Protein AF-A0A920G7X8-F1 (afdb_monomer_lite)

Radius of gyration: 12.99 Å; chains: 1; bounding box: 34×22×31 Å

Sequence (67 aa):
MSLVDLTFTASRSTSVDEINAIMLKAAEADTAGVLGYNAQPLVSIDFNHNRFSSNFDANHTRVQESW

pLDDT: mean 95.17, std 5.87, range [61.66, 98.5]

Secondary structure (DSSP, 8-state):
----------SS---HHHHHHHHHHHHHH-SSS-EEEE-S---TTTTTT---SEEEEGGG-------

Structure (mmCIF, N/CA/C/O backbone):
data_AF-A0A920G7X8-F1
#
_entry.id   AF-A0A920G7X8-F1
#
loop_
_atom_site.group_PDB
_atom_site.id
_atom_site.type_symbol
_atom_site.label_atom_id
_atom_site.label_alt_id
_atom_site.label_comp_id
_atom_site.label_asym_id
_atom_site.label_entity_id
_atom_site.label_seq_id
_atom_site.pdbx_PDB_ins_code
_atom_site.Cartn_x
_atom_site.Cartn_y
_atom_site.Cartn_z
_atom_site.occupancy
_atom_site.B_iso_or_equiv
_atom_site.auth_seq_id
_atom_site.auth_comp_id
_atom_site.auth_asym_id
_atom_site.auth_atom_id
_atom_site.pdbx_PDB_model_num
ATOM 1 N N . MET A 1 1 ? 12.107 10.465 -6.059 1.00 77.88 1 MET A N 1
ATOM 2 C CA . MET A 1 1 ? 10.950 9.794 -5.436 1.00 77.88 1 MET A CA 1
ATOM 3 C C . MET A 1 1 ? 10.063 10.826 -4.751 1.00 77.88 1 MET A C 1
ATOM 5 O O . MET A 1 1 ? 10.599 11.776 -4.194 1.00 77.88 1 MET A O 1
ATOM 9 N N . SER A 1 2 ? 8.744 10.642 -4.796 1.00 93.75 2 SER A N 1
ATOM 10 C CA . SER A 1 2 ? 7.742 11.399 -4.032 1.00 93.75 2 SER A CA 1
ATOM 11 C C . SER A 1 2 ? 6.928 10.444 -3.148 1.00 93.75 2 SER A C 1
ATOM 13 O O . SER A 1 2 ? 6.949 9.236 -3.375 1.00 93.75 2 SER A O 1
ATOM 15 N N . LEU A 1 3 ? 6.230 10.979 -2.143 1.00 94.94 3 LEU A N 1
ATOM 16 C CA . LEU A 1 3 ? 5.338 10.232 -1.252 1.00 94.94 3 LEU A CA 1
ATOM 17 C C . LEU A 1 3 ? 3.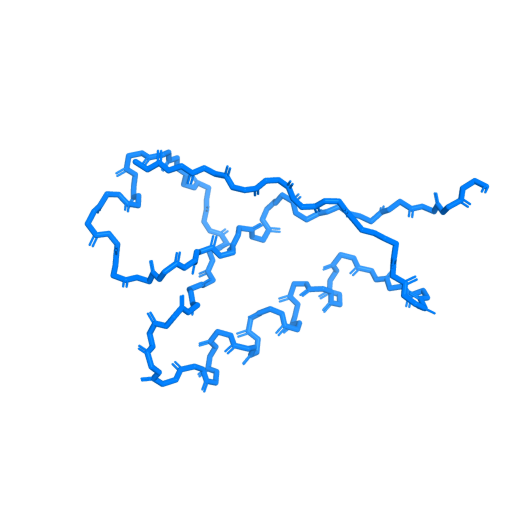938 10.846 -1.315 1.00 94.94 3 LEU A C 1
ATOM 19 O O . LEU A 1 3 ? 3.804 12.070 -1.314 1.00 94.94 3 LEU A O 1
ATOM 23 N N . VAL A 1 4 ? 2.915 9.996 -1.361 1.00 97.50 4 VAL A N 1
ATOM 24 C CA . VAL A 1 4 ? 1.515 10.408 -1.232 1.00 97.50 4 VAL A CA 1
ATOM 25 C C . VAL A 1 4 ? 1.046 10.081 0.179 1.00 97.50 4 VAL A C 1
ATOM 27 O O . VAL A 1 4 ? 1.160 8.938 0.610 1.00 97.50 4 VAL A O 1
ATOM 30 N N . ASP A 1 5 ? 0.497 11.081 0.863 1.00 97.25 5 ASP A N 1
ATOM 31 C CA . ASP A 1 5 ? -0.249 10.910 2.109 1.00 97.25 5 ASP A CA 1
ATOM 32 C C . ASP A 1 5 ? -1.745 11.075 1.800 1.00 97.25 5 ASP A C 1
ATOM 34 O O . ASP A 1 5 ? -2.196 12.161 1.425 1.00 97.25 5 ASP A O 1
ATOM 38 N N . LEU A 1 6 ? -2.496 9.970 1.856 1.00 97.19 6 LEU A N 1
ATOM 39 C CA . LEU A 1 6 ? -3.916 9.919 1.506 1.00 97.19 6 LEU A CA 1
ATOM 40 C C . LEU A 1 6 ? -4.764 9.783 2.770 1.00 97.19 6 LEU A C 1
ATOM 42 O O . LEU A 1 6 ? -4.792 8.732 3.404 1.00 97.19 6 LEU A O 1
ATOM 46 N N . THR A 1 7 ? -5.538 10.824 3.068 1.00 96.44 7 THR A N 1
ATOM 47 C CA . THR A 1 7 ? -6.569 10.796 4.112 1.00 96.44 7 THR A CA 1
ATOM 48 C C . THR A 1 7 ? -7.954 10.730 3.474 1.00 96.44 7 THR A C 1
ATOM 50 O O . THR A 1 7 ? -8.271 11.523 2.588 1.00 96.44 7 THR A O 1
ATOM 53 N N . PHE A 1 8 ? -8.791 9.795 3.928 1.00 95.56 8 PHE A N 1
ATOM 54 C CA . PHE A 1 8 ? -10.171 9.640 3.465 1.00 95.56 8 PHE A CA 1
ATOM 55 C C . PHE A 1 8 ? -11.074 9.089 4.576 1.00 95.56 8 PHE A C 1
ATOM 57 O O . PHE A 1 8 ? -10.599 8.447 5.512 1.00 95.56 8 PHE A O 1
ATOM 64 N N . THR A 1 9 ? -12.384 9.302 4.443 1.00 96.06 9 THR A N 1
ATOM 65 C CA . THR A 1 9 ? -13.394 8.675 5.305 1.00 96.06 9 THR A CA 1
ATOM 66 C C . THR A 1 9 ? -13.868 7.381 4.657 1.00 96.06 9 THR A C 1
ATOM 68 O O . THR A 1 9 ? -14.435 7.399 3.562 1.00 96.06 9 THR A O 1
ATOM 71 N N . ALA A 1 10 ? -13.642 6.248 5.321 1.00 95.12 10 ALA A N 1
ATOM 72 C CA . ALA A 1 10 ? -14.152 4.966 4.853 1.00 95.12 10 ALA A CA 1
ATOM 73 C C . ALA A 1 10 ? -15.689 4.932 4.924 1.00 95.12 10 ALA A C 1
ATOM 75 O O . ALA A 1 10 ? -16.294 5.450 5.858 1.00 95.12 10 ALA A O 1
ATOM 76 N N . SER A 1 11 ? -16.333 4.287 3.948 1.00 95.25 11 SER A N 1
ATOM 77 C CA . SER A 1 11 ? -17.801 4.162 3.899 1.00 95.25 11 SER A CA 1
ATOM 78 C C . SER A 1 11 ? -18.377 3.223 4.964 1.00 95.25 11 SER A C 1
ATOM 80 O O . SER A 1 11 ? -19.589 3.182 5.168 1.00 95.25 11 SER A O 1
ATOM 82 N N . ARG A 1 12 ? -17.514 2.448 5.624 1.00 95.19 12 ARG A N 1
ATOM 83 C CA . ARG A 1 12 ? -17.830 1.529 6.715 1.00 95.19 12 ARG A CA 1
ATOM 84 C C . ARG A 1 12 ? -16.649 1.440 7.674 1.00 95.19 12 ARG A C 1
ATOM 86 O O . ARG A 1 12 ? -15.524 1.767 7.298 1.00 95.19 12 ARG A O 1
ATOM 93 N N . SER A 1 13 ? -16.899 0.921 8.872 1.00 95.38 13 SER A N 1
ATOM 94 C CA . SER A 1 13 ? -15.841 0.570 9.820 1.00 95.38 13 SER A CA 1
ATOM 95 C C . SER A 1 13 ? -14.832 -0.394 9.182 1.00 95.38 13 SER A C 1
ATOM 97 O O . SER A 1 13 ? -15.207 -1.309 8.440 1.00 95.38 13 SER A O 1
ATOM 99 N N . THR A 1 14 ? -13.555 -0.151 9.464 1.00 96.00 14 THR A N 1
ATOM 100 C CA . THR A 1 14 ? -12.403 -0.905 8.954 1.00 96.00 14 THR A CA 1
ATOM 101 C C . THR A 1 14 ? -11.286 -0.904 10.002 1.00 96.00 14 THR A C 1
ATOM 103 O O . THR A 1 14 ? -11.388 -0.213 11.018 1.00 96.00 14 THR A O 1
ATOM 106 N N . SER A 1 15 ? -10.220 -1.664 9.769 1.00 97.31 15 SER A N 1
ATOM 107 C CA . SER A 1 15 ? -9.019 -1.708 10.607 1.00 97.31 15 SER A CA 1
ATOM 108 C C . SER A 1 15 ? -7.744 -1.560 9.772 1.00 97.31 15 SER A C 1
ATOM 110 O O . SER A 1 15 ? -7.762 -1.688 8.548 1.00 97.31 15 SER A O 1
ATOM 112 N N . VAL A 1 16 ? -6.614 -1.298 10.435 1.00 97.75 16 VAL A N 1
ATOM 113 C CA . VAL A 1 16 ? -5.296 -1.255 9.776 1.00 97.75 16 VAL A CA 1
ATOM 114 C C . VAL A 1 16 ? -4.992 -2.582 9.074 1.00 97.75 16 VAL A C 1
ATOM 116 O O . VAL A 1 16 ? -4.587 -2.578 7.913 1.00 97.75 16 VAL A O 1
ATOM 119 N N . ASP A 1 17 ? -5.253 -3.707 9.747 1.00 98.06 17 ASP A N 1
ATOM 120 C CA . ASP A 1 17 ? -5.023 -5.046 9.196 1.00 98.06 17 ASP A CA 1
ATOM 121 C C . ASP A 1 17 ? -5.880 -5.307 7.955 1.00 98.06 17 ASP A C 1
ATOM 123 O O . ASP A 1 17 ? -5.395 -5.860 6.969 1.00 98.06 17 ASP A O 1
ATOM 127 N N . GLU A 1 18 ? -7.143 -4.870 7.976 1.00 98.06 18 GLU A N 1
ATOM 128 C CA . GLU A 1 18 ? -8.047 -5.012 6.837 1.00 98.06 18 GLU A CA 1
ATOM 129 C C . GLU A 1 18 ? -7.546 -4.220 5.621 1.00 98.06 18 GLU A C 1
ATOM 131 O O . GLU A 1 18 ? -7.467 -4.769 4.520 1.00 98.06 18 GLU A O 1
ATOM 136 N N . ILE A 1 19 ? -7.167 -2.951 5.810 1.00 98.06 19 ILE A N 1
ATOM 137 C CA . ILE A 1 19 ? -6.640 -2.109 4.728 1.00 98.06 19 ILE A CA 1
ATOM 138 C C . ILE A 1 19 ? -5.353 -2.706 4.154 1.00 98.06 19 ILE A C 1
ATOM 140 O O . ILE A 1 19 ? -5.234 -2.853 2.936 1.00 98.06 19 ILE A O 1
ATOM 144 N N . ASN A 1 20 ? -4.415 -3.104 5.015 1.00 98.50 20 ASN A N 1
ATOM 145 C CA . ASN A 1 20 ? -3.151 -3.692 4.582 1.00 98.50 20 ASN A CA 1
ATOM 146 C C . ASN A 1 20 ? -3.372 -5.001 3.808 1.00 98.50 20 ASN A C 1
ATOM 148 O O . ASN A 1 20 ? -2.768 -5.193 2.753 1.00 98.50 20 ASN A O 1
ATOM 152 N N . ALA A 1 21 ? -4.281 -5.868 4.267 1.00 98.50 21 ALA A N 1
ATOM 153 C CA . ALA A 1 21 ? -4.610 -7.115 3.578 1.00 98.50 21 ALA A CA 1
ATOM 154 C C . ALA A 1 21 ? -5.248 -6.878 2.198 1.00 98.50 21 ALA A C 1
ATOM 156 O O . ALA A 1 21 ? -4.920 -7.577 1.237 1.00 98.50 21 ALA A O 1
ATOM 157 N N . ILE A 1 22 ? -6.135 -5.883 2.076 1.00 98.19 22 ILE A N 1
ATOM 158 C CA . ILE A 1 22 ? -6.740 -5.505 0.791 1.00 98.19 22 ILE A CA 1
ATOM 159 C C . ILE A 1 22 ? -5.664 -5.009 -0.176 1.00 98.19 22 ILE A C 1
ATOM 161 O O . ILE A 1 22 ? -5.631 -5.460 -1.321 1.00 98.19 22 ILE A O 1
ATOM 165 N N . MET A 1 23 ? -4.771 -4.125 0.280 1.00 98.38 23 MET A N 1
ATOM 166 C CA . MET A 1 23 ? -3.702 -3.567 -0.552 1.00 98.38 23 MET A CA 1
ATOM 167 C C . MET A 1 23 ? -2.690 -4.629 -0.989 1.00 98.38 23 MET A C 1
ATOM 169 O O . MET A 1 23 ? -2.304 -4.641 -2.157 1.00 98.38 23 MET A O 1
ATOM 173 N N . LEU A 1 24 ? -2.317 -5.555 -0.098 1.00 98.31 24 LEU A N 1
ATOM 174 C CA . LEU A 1 24 ? -1.459 -6.692 -0.437 1.00 98.31 24 LEU A CA 1
ATOM 175 C C . LEU A 1 24 ? -2.098 -7.550 -1.531 1.00 98.31 24 LEU A C 1
ATOM 177 O O . LEU A 1 24 ? -1.483 -7.790 -2.566 1.00 98.31 24 LEU A O 1
ATOM 181 N N . LYS A 1 25 ? -3.363 -7.944 -1.343 1.00 98.50 25 LYS A N 1
ATOM 182 C CA . LYS A 1 25 ? -4.088 -8.755 -2.326 1.00 98.50 25 LYS A CA 1
ATOM 183 C C . LYS A 1 25 ? -4.208 -8.048 -3.679 1.00 98.50 25 LYS A C 1
ATOM 185 O O . LYS A 1 25 ? -4.125 -8.701 -4.716 1.00 98.50 25 LYS A O 1
ATOM 190 N N . ALA A 1 26 ? -4.420 -6.731 -3.683 1.00 98.25 26 ALA A N 1
ATOM 191 C CA . ALA A 1 26 ? -4.480 -5.947 -4.914 1.00 98.25 26 ALA A CA 1
ATOM 192 C C . ALA A 1 26 ? -3.120 -5.903 -5.630 1.00 98.25 26 ALA A C 1
ATOM 194 O O . ALA A 1 26 ? -3.085 -6.065 -6.846 1.00 98.25 26 ALA A O 1
ATOM 195 N N . ALA A 1 27 ? -2.019 -5.737 -4.890 1.00 98.06 27 ALA A N 1
ATOM 196 C CA . ALA A 1 27 ? -0.667 -5.758 -5.446 1.00 98.06 27 ALA A CA 1
ATOM 197 C C . ALA A 1 27 ? -0.279 -7.148 -5.989 1.00 98.06 27 ALA A C 1
ATOM 199 O O . ALA A 1 27 ? 0.302 -7.248 -7.063 1.00 98.06 27 ALA A O 1
ATOM 200 N N . GLU A 1 28 ? -0.638 -8.235 -5.296 1.00 97.38 28 GLU A N 1
ATOM 201 C CA . GLU A 1 28 ? -0.392 -9.611 -5.764 1.00 97.38 28 GLU A CA 1
ATOM 202 C C . GLU A 1 28 ? -1.204 -9.968 -7.017 1.00 97.38 28 GLU A C 1
ATOM 204 O O . GLU A 1 28 ? -0.740 -10.726 -7.869 1.00 97.38 28 GLU A O 1
ATOM 209 N N . ALA A 1 29 ? -2.418 -9.425 -7.137 1.00 97.69 29 ALA A N 1
ATOM 210 C CA . ALA A 1 29 ? -3.267 -9.606 -8.311 1.00 97.69 29 ALA A CA 1
ATOM 211 C C . ALA A 1 29 ? -2.865 -8.704 -9.494 1.00 97.69 29 ALA A C 1
ATOM 213 O O . ALA A 1 29 ? -3.355 -8.905 -10.610 1.00 97.69 29 ALA A O 1
ATOM 214 N N . ASP A 1 30 ? -1.999 -7.712 -9.273 1.00 9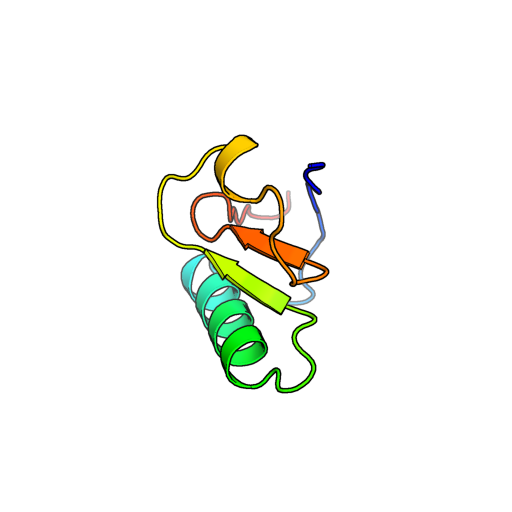6.50 30 ASP A N 1
ATOM 215 C CA . ASP A 1 30 ? -1.592 -6.767 -10.302 1.00 96.50 30 ASP A CA 1
ATOM 216 C C . ASP A 1 30 ? -0.524 -7.358 -11.233 1.00 96.50 30 ASP A C 1
ATOM 218 O O . ASP A 1 30 ? 0.651 -7.509 -10.902 1.00 96.50 30 ASP A O 1
ATOM 222 N N . THR A 1 31 ? -0.944 -7.647 -12.461 1.00 92.81 31 THR A N 1
ATOM 223 C CA . THR A 1 31 ? -0.073 -8.163 -13.526 1.00 92.81 31 THR A CA 1
ATOM 224 C C . THR A 1 31 ? 0.520 -7.062 -14.403 1.00 92.81 31 THR A C 1
ATOM 226 O O . THR A 1 31 ? 1.440 -7.331 -15.176 1.00 92.81 31 THR A O 1
ATOM 229 N N . ALA A 1 32 ? 0.028 -5.825 -14.289 1.00 95.81 32 ALA A N 1
ATOM 230 C CA . ALA A 1 32 ? 0.485 -4.693 -15.088 1.00 95.81 32 ALA A CA 1
ATOM 231 C C . ALA A 1 32 ? 1.676 -3.957 -14.450 1.00 95.81 32 ALA A C 1
ATOM 233 O O . ALA A 1 32 ? 2.302 -3.127 -15.108 1.00 95.81 32 ALA A O 1
ATOM 234 N N . GLY A 1 33 ? 2.011 -4.264 -13.192 1.00 94.94 33 GLY A N 1
ATOM 235 C CA . GLY A 1 33 ? 3.118 -3.627 -12.479 1.00 94.94 33 GLY A CA 1
ATOM 236 C C . GLY A 1 33 ? 2.832 -2.167 -12.121 1.00 94.94 33 GLY A C 1
ATOM 237 O O . GLY A 1 33 ? 3.742 -1.343 -12.096 1.00 94.94 33 GLY A O 1
ATOM 238 N N . VAL A 1 34 ? 1.574 -1.837 -11.852 1.00 97.56 34 VAL A N 1
ATOM 239 C CA . VAL A 1 34 ? 1.107 -0.527 -11.398 1.00 97.56 34 VAL A CA 1
ATOM 240 C C . VAL A 1 34 ? 1.307 -0.360 -9.889 1.00 97.56 34 VAL A C 1
ATOM 242 O O . VAL A 1 34 ? 1.776 0.698 -9.464 1.00 97.56 34 VAL A O 1
ATOM 245 N N . LEU A 1 35 ? 0.993 -1.380 -9.088 1.00 98.00 35 LEU A N 1
ATOM 246 C CA . LEU A 1 35 ? 0.959 -1.334 -7.628 1.00 98.00 35 LEU A CA 1
ATOM 247 C C . LEU A 1 35 ? 1.950 -2.328 -7.006 1.00 98.00 35 LEU A C 1
ATOM 249 O O . LEU A 1 35 ? 1.817 -3.539 -7.149 1.00 98.00 35 LEU A O 1
ATOM 253 N N . GLY A 1 36 ? 2.915 -1.798 -6.260 1.00 97.69 36 GLY A N 1
ATOM 254 C CA . GLY A 1 36 ? 3.771 -2.555 -5.351 1.00 97.69 36 GLY A CA 1
ATOM 255 C C . GLY A 1 36 ? 3.277 -2.469 -3.905 1.00 97.69 36 GLY A C 1
ATOM 256 O O . GLY A 1 36 ? 2.589 -1.520 -3.526 1.00 97.69 36 GLY A O 1
ATOM 257 N N . TYR A 1 37 ? 3.677 -3.436 -3.081 1.00 98.06 37 TYR A N 1
ATOM 258 C CA . TYR A 1 37 ? 3.420 -3.460 -1.640 1.00 98.06 37 TYR A CA 1
ATOM 259 C C . TYR A 1 37 ? 4.746 -3.585 -0.884 1.00 98.06 37 TYR A C 1
ATOM 261 O O . TYR A 1 37 ? 5.547 -4.472 -1.182 1.00 98.06 37 TYR A O 1
ATOM 269 N N . ASN A 1 38 ? 4.975 -2.709 0.093 1.00 97.62 38 ASN A N 1
ATOM 270 C CA . ASN A 1 38 ? 6.160 -2.710 0.940 1.00 97.62 38 ASN A CA 1
ATOM 271 C C . ASN A 1 38 ? 5.779 -2.856 2.420 1.00 97.62 38 ASN A C 1
ATOM 273 O O . ASN A 1 38 ? 4.967 -2.094 2.939 1.00 97.62 38 ASN A O 1
ATOM 277 N N . ALA A 1 39 ? 6.430 -3.798 3.103 1.00 97.38 39 ALA A N 1
ATOM 278 C CA . ALA A 1 39 ? 6.368 -3.968 4.558 1.00 97.38 39 ALA A CA 1
ATOM 279 C C . ALA A 1 39 ? 7.758 -3.896 5.220 1.00 97.38 39 ALA A C 1
ATOM 281 O O . ALA A 1 39 ? 7.897 -4.139 6.415 1.00 97.38 39 ALA A O 1
ATOM 282 N N . GLN A 1 40 ? 8.806 -3.582 4.456 1.00 97.31 40 GLN A N 1
ATOM 283 C CA . GLN A 1 40 ? 10.152 -3.388 4.985 1.00 97.31 40 GLN A CA 1
ATOM 284 C C . GLN A 1 40 ? 10.338 -1.926 5.427 1.00 97.31 40 GLN A C 1
ATOM 286 O O . GLN A 1 40 ? 9.714 -1.036 4.843 1.00 97.31 40 GLN A O 1
ATOM 291 N N . PRO A 1 41 ? 11.197 -1.647 6.424 1.00 96.25 41 PRO A N 1
ATOM 292 C CA . PRO A 1 41 ? 11.467 -0.289 6.900 1.00 96.25 41 PRO A CA 1
ATOM 293 C C . PRO A 1 41 ? 12.404 0.455 5.932 1.00 96.25 41 PRO A C 1
ATOM 295 O O . PRO A 1 41 ? 13.564 0.717 6.247 1.00 96.25 41 PRO A O 1
ATOM 298 N N . LEU A 1 42 ? 11.911 0.732 4.726 1.00 95.75 42 LEU A N 1
ATOM 299 C CA . LEU A 1 42 ? 12.651 1.388 3.649 1.00 95.75 42 LEU A CA 1
ATOM 300 C C . LEU A 1 42 ? 12.519 2.909 3.724 1.00 95.75 42 LEU A C 1
ATOM 302 O O . LEU A 1 42 ? 11.577 3.452 4.300 1.00 95.75 42 LEU A O 1
ATOM 306 N N . VAL A 1 43 ? 13.463 3.601 3.098 1.00 95.50 43 VAL A N 1
ATOM 307 C CA . VAL A 1 43 ? 13.489 5.060 2.989 1.00 95.50 43 VAL A CA 1
ATOM 308 C C . VAL A 1 43 ? 13.489 5.500 1.526 1.00 95.50 43 VAL A C 1
ATOM 310 O O . VAL A 1 43 ? 13.492 4.699 0.595 1.00 95.50 43 VAL A O 1
ATOM 313 N N . SER A 1 44 ? 13.477 6.812 1.291 1.00 94.38 44 SER A N 1
ATOM 314 C CA . SER A 1 44 ? 13.214 7.372 -0.037 1.00 94.38 44 SER A CA 1
ATOM 315 C C . SER A 1 44 ? 14.209 6.996 -1.136 1.00 94.38 44 SER A C 1
ATOM 317 O O . SER A 1 44 ? 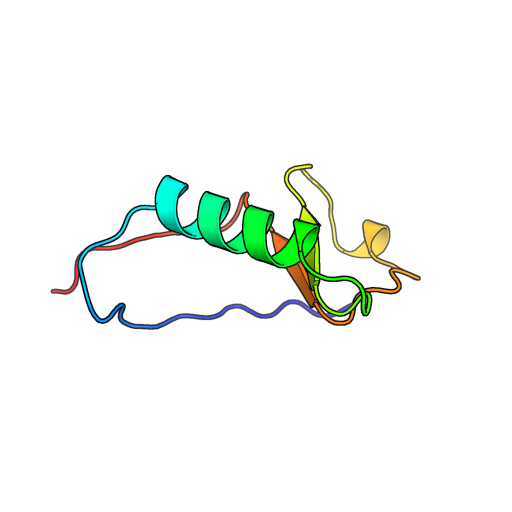13.861 7.007 -2.314 1.00 94.38 44 SER A O 1
ATOM 319 N N . ILE A 1 45 ? 15.452 6.671 -0.791 1.00 96.38 45 ILE A N 1
ATOM 320 C CA . ILE A 1 45 ? 16.440 6.263 -1.792 1.00 96.38 45 ILE A CA 1
ATOM 321 C C . ILE A 1 45 ? 16.196 4.831 -2.288 1.00 96.38 45 ILE A C 1
ATOM 323 O O . ILE A 1 45 ? 16.523 4.526 -3.434 1.00 96.38 45 ILE A O 1
ATOM 327 N N . ASP A 1 46 ? 15.567 3.982 -1.471 1.00 96.25 46 ASP A N 1
ATOM 328 C CA . ASP A 1 46 ? 15.400 2.553 -1.754 1.00 96.25 46 ASP A CA 1
ATOM 329 C C . ASP A 1 46 ? 14.401 2.289 -2.889 1.00 96.25 46 ASP A C 1
ATOM 331 O O . ASP A 1 46 ? 14.463 1.249 -3.541 1.00 96.25 46 ASP A O 1
ATOM 335 N N . PHE A 1 47 ? 13.509 3.242 -3.185 1.00 94.69 47 PHE A N 1
ATOM 336 C CA . PHE A 1 47 ? 12.573 3.134 -4.309 1.00 94.69 47 PHE A CA 1
ATOM 337 C C . PHE A 1 47 ? 13.056 3.856 -5.573 1.00 94.69 47 PHE A C 1
ATOM 339 O O . PHE A 1 47 ? 12.309 3.964 -6.551 1.00 94.69 47 PHE A O 1
ATOM 346 N N . ASN A 1 48 ? 14.291 4.362 -5.606 1.00 94.31 48 ASN A N 1
ATOM 347 C CA . ASN A 1 48 ? 14.852 4.830 -6.868 1.00 94.31 48 ASN A CA 1
ATOM 348 C C . ASN A 1 48 ? 14.917 3.671 -7.872 1.00 94.31 48 ASN A C 1
ATOM 350 O O . ASN A 1 48 ? 15.262 2.547 -7.524 1.00 94.31 48 ASN A O 1
ATOM 354 N N . HIS A 1 49 ? 14.571 3.954 -9.131 1.00 92.75 49 HIS A N 1
ATOM 355 C CA . HIS A 1 49 ? 14.438 2.948 -10.196 1.00 92.75 49 HIS A CA 1
ATOM 356 C C . HIS A 1 49 ? 13.390 1.853 -9.931 1.00 92.75 49 HIS A C 1
ATOM 358 O O . HIS A 1 49 ? 13.366 0.842 -10.634 1.00 92.75 49 HIS A O 1
ATOM 364 N N . ASN A 1 50 ? 12.489 2.055 -8.967 1.00 93.25 50 ASN A N 1
ATOM 365 C CA . ASN A 1 50 ? 11.332 1.191 -8.805 1.00 93.25 50 ASN A CA 1
ATOM 366 C C . ASN A 1 50 ? 10.395 1.350 -10.019 1.00 93.25 50 ASN A C 1
ATOM 368 O O . ASN A 1 50 ? 10.121 2.460 -10.474 1.00 93.25 50 ASN A O 1
ATOM 372 N N . ARG A 1 51 ? 9.947 0.216 -10.566 1.00 94.06 51 ARG A N 1
ATOM 373 C CA . ARG A 1 51 ? 9.131 0.143 -11.788 1.00 94.06 51 ARG A CA 1
ATOM 374 C C . ARG A 1 51 ? 7.633 0.356 -11.553 1.00 94.06 51 ARG A C 1
ATOM 376 O O . ARG A 1 51 ? 6.914 0.593 -12.517 1.00 94.06 51 ARG A O 1
ATOM 383 N N . PHE A 1 52 ? 7.170 0.221 -10.310 1.00 96.62 52 PHE A N 1
ATOM 384 C CA . PHE A 1 52 ? 5.765 0.388 -9.960 1.00 96.62 52 PHE A CA 1
ATOM 385 C C . PHE A 1 52 ? 5.384 1.867 -9.971 1.00 96.62 52 PHE A C 1
ATOM 387 O O . PHE A 1 52 ? 6.154 2.727 -9.542 1.00 96.62 52 PHE A O 1
ATOM 394 N N . SER A 1 53 ? 4.167 2.160 -10.428 1.00 95.94 53 SER A N 1
ATOM 395 C CA . SER A 1 53 ? 3.631 3.527 -10.425 1.00 95.94 53 SER A CA 1
ATOM 396 C C . SER A 1 53 ? 3.310 4.009 -9.009 1.00 95.94 53 SER A C 1
ATOM 398 O O . SER A 1 53 ? 3.463 5.189 -8.703 1.00 95.94 53 SER A O 1
ATOM 400 N N . SER A 1 54 ? 2.884 3.095 -8.137 1.00 96.94 54 SER A N 1
ATOM 401 C CA . SER A 1 54 ? 2.659 3.344 -6.718 1.00 96.94 54 SER A CA 1
ATOM 402 C C . SER A 1 54 ? 3.208 2.184 -5.899 1.00 96.94 54 SER A C 1
ATOM 404 O O . SER A 1 54 ? 3.020 1.025 -6.257 1.00 96.94 54 SER A O 1
ATOM 406 N N . ASN A 1 55 ? 3.889 2.493 -4.799 1.00 97.25 55 ASN A N 1
ATOM 407 C CA . ASN A 1 55 ? 4.305 1.505 -3.812 1.00 97.25 55 ASN A CA 1
ATOM 408 C C . ASN A 1 55 ? 3.586 1.837 -2.508 1.00 97.25 55 ASN A C 1
ATOM 410 O O . ASN A 1 55 ? 3.845 2.882 -1.913 1.00 97.25 55 ASN A O 1
ATOM 414 N N . PHE A 1 56 ? 2.666 0.972 -2.094 1.00 98.06 56 PHE A N 1
ATOM 415 C CA . PHE A 1 56 ? 1.954 1.125 -0.835 1.00 98.06 56 PHE A CA 1
ATOM 416 C C . PHE A 1 56 ? 2.862 0.728 0.332 1.00 98.06 56 PHE A C 1
ATOM 418 O O . PHE A 1 56 ? 3.403 -0.378 0.335 1.00 98.06 56 PHE A O 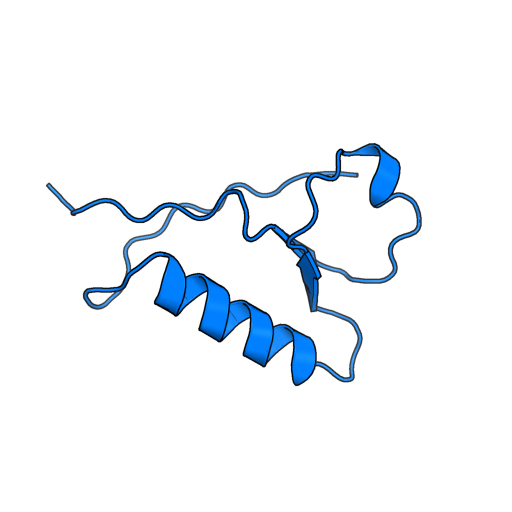1
ATOM 425 N N . ASP A 1 57 ? 3.018 1.613 1.318 1.00 97.88 57 ASP A N 1
ATOM 426 C CA . ASP A 1 57 ? 3.802 1.349 2.526 1.00 97.88 57 ASP A CA 1
ATOM 427 C C . ASP A 1 57 ? 2.889 0.954 3.691 1.00 97.88 57 ASP A C 1
ATOM 429 O O . ASP A 1 57 ? 2.195 1.786 4.282 1.00 97.88 57 ASP A O 1
ATOM 433 N N . ALA A 1 58 ? 2.911 -0.331 4.034 1.00 97.88 58 ALA A N 1
ATOM 434 C CA . ALA A 1 58 ? 2.053 -0.907 5.060 1.00 97.88 58 ALA A CA 1
ATOM 435 C C . ALA A 1 58 ? 2.406 -0.463 6.486 1.00 97.88 58 ALA A C 1
ATOM 437 O O . ALA A 1 58 ? 1.583 -0.614 7.393 1.00 97.88 58 ALA A O 1
ATOM 438 N N . ASN A 1 59 ? 3.605 0.094 6.699 1.00 97.12 59 ASN A N 1
ATOM 439 C CA . ASN A 1 59 ? 4.056 0.550 8.015 1.00 97.12 59 ASN A CA 1
ATOM 440 C C . ASN A 1 59 ? 3.407 1.877 8.436 1.00 97.12 59 ASN A C 1
ATOM 442 O O . ASN A 1 59 ? 3.478 2.260 9.605 1.00 97.12 59 ASN A O 1
ATOM 446 N N . HIS A 1 60 ? 2.793 2.593 7.489 1.00 96.31 60 HIS A N 1
ATOM 447 C CA . HIS A 1 60 ? 2.263 3.938 7.703 1.00 96.31 60 HIS A CA 1
ATOM 448 C C . HIS A 1 60 ? 0.734 4.032 7.621 1.00 96.31 60 HIS A C 1
ATOM 450 O O . HIS A 1 60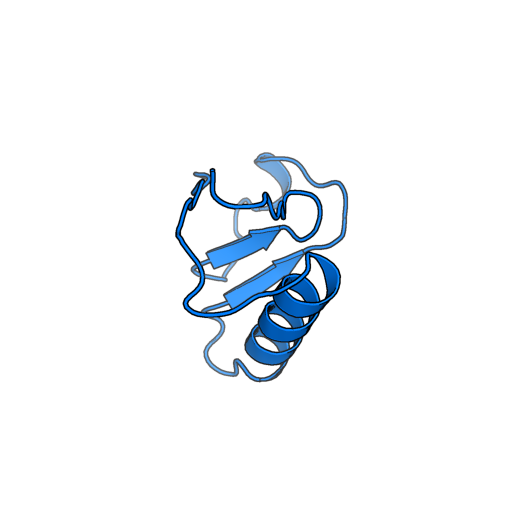 ? 0.182 5.121 7.781 1.00 96.31 60 HIS A O 1
ATOM 456 N N . THR A 1 61 ? 0.037 2.904 7.474 1.00 97.44 61 THR A N 1
ATOM 457 C CA . THR A 1 61 ? -1.428 2.840 7.531 1.00 97.44 61 THR A CA 1
ATOM 458 C C . THR A 1 61 ? -1.944 3.209 8.918 1.00 97.44 61 THR A C 1
ATOM 460 O O . THR A 1 61 ? -1.484 2.693 9.938 1.00 97.44 61 THR A O 1
ATOM 463 N N . ARG A 1 62 ? -2.945 4.091 8.965 1.00 96.94 62 ARG A N 1
ATOM 464 C CA . ARG A 1 62 ? -3.606 4.516 10.202 1.00 96.94 62 ARG A CA 1
ATOM 465 C C . ARG A 1 62 ? -5.111 4.541 10.002 1.00 96.94 62 ARG A C 1
ATOM 467 O O . ARG A 1 62 ? -5.593 5.007 8.976 1.00 96.94 62 ARG A O 1
ATOM 474 N N . VAL A 1 63 ? -5.839 4.073 11.008 1.00 96.12 63 VAL A N 1
ATOM 475 C CA . VAL A 1 63 ? -7.297 4.186 11.083 1.00 96.12 63 VAL A CA 1
ATOM 476 C C . VAL A 1 63 ? -7.631 4.949 12.356 1.00 96.12 63 VAL A C 1
ATOM 478 O O . VAL A 1 63 ? -7.079 4.661 13.417 1.00 96.12 63 VAL A O 1
ATOM 481 N N . GLN A 1 64 ? -8.494 5.949 12.232 1.00 92.12 64 GLN A N 1
ATOM 482 C CA . GLN A 1 64 ? -8.995 6.753 13.342 1.00 92.12 64 GLN A CA 1
ATOM 483 C C . GLN A 1 64 ? -10.519 6.702 13.320 1.00 92.12 64 GLN A C 1
ATOM 485 O O . GLN A 1 64 ? -11.119 6.639 12.244 1.00 92.12 64 GLN A O 1
ATOM 490 N N . GLU A 1 65 ? -11.144 6.727 14.494 1.00 82.31 65 GLU A N 1
ATOM 491 C CA . GLU A 1 65 ? -12.591 6.903 14.558 1.00 82.31 65 GLU A CA 1
ATOM 492 C C . GLU A 1 65 ? -12.963 8.330 14.153 1.00 82.31 65 GLU A C 1
ATOM 494 O O . GLU A 1 65 ? -12.245 9.291 14.435 1.00 82.31 65 GLU A O 1
ATOM 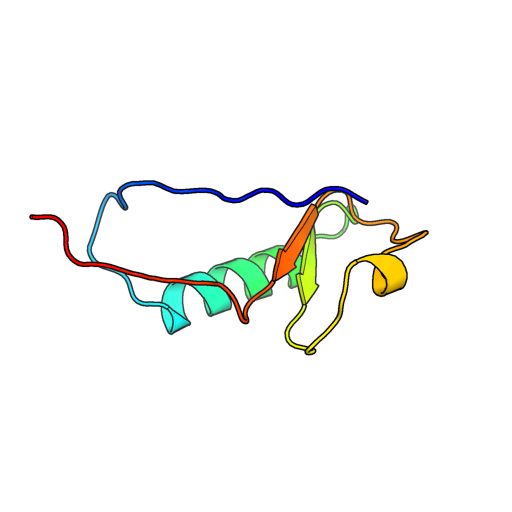499 N N . SER A 1 66 ? -14.072 8.449 13.428 1.00 74.00 66 SER A N 1
ATOM 500 C CA . SER A 1 66 ? -14.627 9.744 13.040 1.00 74.00 66 SER A CA 1
ATOM 501 C C . SER A 1 66 ? -15.278 10.386 14.269 1.00 74.00 66 SER A C 1
ATOM 503 O O . SER A 1 66 ? -16.013 9.698 14.974 1.00 74.00 66 SER A O 1
ATOM 505 N N . TRP A 1 67 ? -14.991 11.665 14.523 1.00 61.66 67 TRP A N 1
ATOM 506 C CA . TRP A 1 67 ? -15.608 12.454 15.600 1.00 61.66 67 TRP A CA 1
ATOM 507 C C . TRP A 1 67 ? -17.086 12.748 15.338 1.00 61.66 67 TRP A C 1
ATOM 509 O O . TRP A 1 67 ? -17.437 12.953 14.152 1.00 61.66 67 TRP A O 1
#

Foldseek 3Di:
DDDDDDDDDDPDDDDLVRVLVVLVVVQVPDPPQQEAEDADPDDDVVCVVPPHVDYDYSVPDDDDDDD